Protein AF-A0A5J4J1M9-F1 (afdb_monomer)

Sequence (124 aa):
MRHYDAIGLLKPAEISPSGYWQYSDENLETLQQILFFKELGFPLQKIKEIIDSPSFNRLEALQLQRNMLIEKRNRLNKMINLIEKKSNRRKGKSKCPMKKNLKGSVLKEIRMSRKHVKSGEIRR

Mean predicted aligned error: 15.61 Å

pLDDT: mean 70.69, std 18.45, range [38.34, 97.38]

Structure (mmCIF, N/CA/C/O backbone):
data_AF-A0A5J4J1M9-F1
#
_entry.id   AF-A0A5J4J1M9-F1
#
loop_
_atom_site.group_PDB
_atom_site.id
_atom_site.type_symbol
_atom_site.label_atom_id
_atom_site.label_alt_id
_atom_site.label_comp_id
_atom_site.label_asym_id
_atom_site.label_entity_id
_atom_site.label_seq_id
_atom_site.pdbx_PDB_ins_code
_atom_site.Cartn_x
_atom_site.Cartn_y
_atom_site.Cartn_z
_atom_site.occupancy
_atom_site.B_iso_or_equiv
_atom_site.auth_seq_id
_atom_site.auth_comp_id
_atom_site.auth_asym_id
_atom_site.auth_atom_id
_atom_site.pdbx_PDB_model_num
ATOM 1 N N . MET A 1 1 ? 12.412 -14.144 -0.214 1.00 51.25 1 MET A N 1
ATOM 2 C CA . MET A 1 1 ? 12.522 -13.404 -1.491 1.00 51.25 1 MET A CA 1
ATOM 3 C C . MET A 1 1 ? 12.019 -14.179 -2.709 1.00 51.25 1 MET A C 1
ATOM 5 O O . MET A 1 1 ? 11.316 -13.572 -3.495 1.00 51.25 1 MET A O 1
ATOM 9 N N . ARG A 1 2 ? 12.239 -15.504 -2.839 1.00 54.72 2 ARG A N 1
ATOM 10 C CA . ARG A 1 2 ? 11.776 -16.310 -4.002 1.00 54.72 2 ARG A CA 1
ATOM 11 C C . ARG A 1 2 ? 10.284 -16.197 -4.372 1.00 54.72 2 ARG A C 1
ATOM 13 O O . ARG A 1 2 ? 9.920 -16.475 -5.505 1.00 54.72 2 ARG A O 1
ATOM 20 N N . HIS A 1 3 ? 9.421 -15.808 -3.434 1.00 55.88 3 HIS A N 1
ATOM 21 C CA . HIS A 1 3 ? 7.980 -15.695 -3.669 1.00 55.88 3 HIS A CA 1
ATOM 22 C C . HIS A 1 3 ? 7.590 -14.524 -4.592 1.00 55.88 3 HIS A C 1
ATOM 24 O O . HIS A 1 3 ? 6.597 -14.650 -5.296 1.00 55.88 3 HIS A O 1
ATOM 30 N N . TYR A 1 4 ? 8.353 -13.419 -4.621 1.00 61.69 4 TYR A N 1
ATOM 31 C CA . TYR A 1 4 ? 8.060 -12.257 -5.483 1.00 61.69 4 TYR A CA 1
ATOM 32 C C . TYR A 1 4 ? 8.606 -12.430 -6.907 1.00 61.69 4 TYR A C 1
ATOM 34 O O . TYR A 1 4 ? 7.943 -12.043 -7.871 1.00 61.69 4 TYR A O 1
ATOM 42 N N . ASP A 1 5 ? 9.748 -13.105 -7.038 1.00 58.53 5 ASP A N 1
ATOM 43 C CA . ASP A 1 5 ? 10.311 -13.520 -8.324 1.00 58.53 5 ASP A CA 1
ATOM 44 C C . ASP A 1 5 ? 9.426 -14.580 -9.002 1.00 58.53 5 ASP A C 1
ATOM 46 O O . ASP A 1 5 ? 9.164 -14.492 -10.199 1.00 58.53 5 ASP A O 1
ATOM 50 N N . ALA A 1 6 ? 8.871 -15.531 -8.237 1.00 54.31 6 ALA A N 1
ATOM 51 C CA . ALA A 1 6 ? 7.995 -16.588 -8.763 1.00 54.31 6 ALA A CA 1
ATOM 52 C C . ALA A 1 6 ? 6.683 -16.065 -9.379 1.00 54.31 6 ALA A C 1
ATOM 54 O O . ALA A 1 6 ? 6.107 -16.712 -10.248 1.00 54.31 6 ALA A O 1
ATOM 55 N N . ILE A 1 7 ? 6.215 -14.892 -8.947 1.00 59.31 7 ILE A N 1
ATOM 56 C CA . ILE A 1 7 ? 5.041 -14.208 -9.516 1.00 59.31 7 ILE A CA 1
ATOM 57 C C . ILE A 1 7 ? 5.430 -13.097 -10.514 1.00 59.31 7 ILE A C 1
ATOM 59 O O . ILE A 1 7 ? 4.565 -12.399 -11.054 1.00 59.31 7 ILE A O 1
ATOM 63 N N . GLY A 1 8 ? 6.732 -12.931 -10.777 1.00 61.97 8 GLY A N 1
ATOM 64 C CA . GLY A 1 8 ? 7.282 -11.930 -11.689 1.00 61.97 8 GLY A CA 1
ATOM 65 C C . GLY A 1 8 ? 6.964 -10.492 -11.284 1.00 61.97 8 GLY A C 1
ATOM 66 O O . GLY A 1 8 ? 6.764 -9.667 -12.169 1.00 61.97 8 GLY A O 1
ATOM 67 N N . LEU A 1 9 ? 6.830 -10.227 -9.980 1.00 64.81 9 LEU A N 1
ATOM 68 C CA . LEU A 1 9 ? 6.486 -8.909 -9.429 1.00 64.81 9 LEU A CA 1
ATOM 69 C C . LEU A 1 9 ? 7.732 -8.070 -9.115 1.00 64.81 9 LEU A C 1
ATOM 71 O O . LEU A 1 9 ? 7.661 -6.850 -9.055 1.00 64.81 9 LEU A O 1
ATOM 75 N N . LEU A 1 10 ? 8.875 -8.724 -8.923 1.00 65.12 10 LEU A N 1
ATOM 76 C CA . LEU A 1 10 ? 10.173 -8.083 -8.788 1.00 65.12 10 LEU A CA 1
ATOM 77 C C . LEU A 1 10 ? 11.146 -8.863 -9.671 1.00 65.12 10 LEU A C 1
ATOM 79 O O . LEU A 1 10 ? 11.278 -10.074 -9.501 1.00 65.12 10 LEU A O 1
ATOM 83 N N . LYS A 1 11 ? 11.779 -8.201 -10.640 1.00 64.12 11 LYS A N 1
ATOM 84 C CA . LYS A 1 11 ? 12.838 -8.812 -11.447 1.00 64.12 11 LYS A CA 1
ATOM 85 C C . LYS A 1 11 ? 14.179 -8.241 -10.989 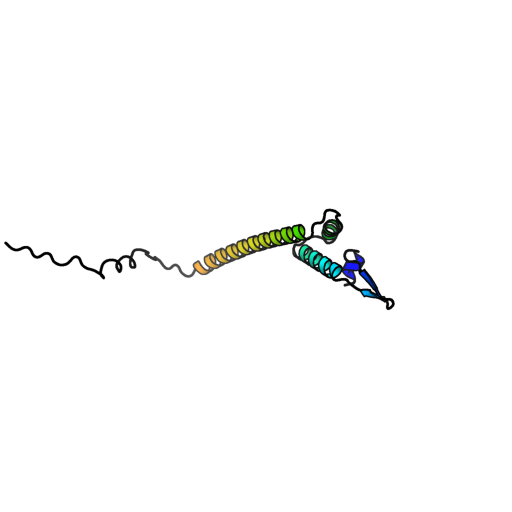1.00 64.12 11 LYS A C 1
ATOM 87 O O . LYS A 1 11 ? 14.272 -7.025 -10.828 1.00 64.12 11 LYS A O 1
ATOM 92 N N . PRO A 1 12 ? 15.198 -9.075 -10.737 1.00 64.56 12 PRO A N 1
ATOM 93 C CA . PRO A 1 12 ? 16.533 -8.565 -10.456 1.00 64.56 12 PRO A CA 1
ATOM 94 C C . PRO A 1 12 ? 17.049 -7.772 -11.663 1.00 64.56 12 PRO A C 1
ATOM 96 O O . PRO A 1 12 ? 16.714 -8.092 -12.804 1.00 64.56 12 PRO A O 1
ATOM 99 N N . ALA A 1 13 ? 17.839 -6.729 -11.401 1.00 62.38 13 ALA A N 1
ATOM 100 C CA . ALA A 1 13 ? 18.411 -5.886 -12.450 1.00 62.38 13 ALA A CA 1
ATOM 101 C C . ALA A 1 13 ? 19.510 -6.645 -13.198 1.00 62.38 13 ALA A C 1
ATOM 103 O O . ALA A 1 13 ? 19.636 -6.530 -14.412 1.00 62.38 13 ALA A O 1
ATOM 104 N N . GLU A 1 14 ? 20.259 -7.474 -12.469 1.00 65.94 14 GLU A N 1
ATOM 105 C CA . GLU A 1 14 ? 21.317 -8.301 -13.024 1.00 65.94 14 GLU A CA 1
ATOM 106 C C . GLU A 1 14 ? 21.412 -9.625 -12.258 1.00 65.94 14 GLU A C 1
ATOM 108 O O . GLU A 1 14 ? 21.111 -9.717 -11.061 1.00 65.94 14 GLU A O 1
ATOM 113 N N . ILE A 1 15 ? 21.818 -10.679 -12.961 1.00 69.81 15 ILE A N 1
ATOM 114 C CA . ILE A 1 15 ? 22.205 -11.945 -12.346 1.00 69.81 15 ILE A CA 1
ATOM 115 C C . ILE A 1 15 ? 23.727 -11.970 -12.387 1.00 69.81 15 ILE A C 1
ATOM 117 O O . ILE A 1 15 ? 24.317 -12.008 -13.463 1.00 69.81 15 ILE A O 1
ATOM 121 N N . SER A 1 16 ? 24.358 -11.931 -11.214 1.00 70.81 16 SER A N 1
ATOM 122 C CA . SER A 1 16 ? 25.812 -12.016 -11.098 1.00 70.81 16 SER A CA 1
ATOM 123 C C . SER A 1 16 ? 26.323 -13.293 -11.784 1.00 70.81 16 SER A C 1
ATOM 125 O O . SER A 1 16 ? 25.636 -14.317 -11.722 1.00 70.81 16 SER A O 1
ATOM 127 N N . PRO A 1 17 ? 27.554 -13.308 -12.333 1.00 68.69 17 PRO A N 1
ATOM 128 C CA . PRO A 1 17 ? 28.166 -14.514 -12.905 1.00 68.69 17 PRO A CA 1
ATOM 129 C C . PRO A 1 17 ? 28.196 -15.720 -11.949 1.00 68.69 17 PRO A C 1
ATOM 131 O O . PRO A 1 17 ? 28.292 -16.864 -12.379 1.00 68.69 17 PRO A O 1
ATOM 134 N N . SER A 1 18 ? 28.096 -15.463 -10.642 1.00 73.19 18 SER A N 1
ATOM 135 C CA . SER A 1 18 ? 28.038 -16.460 -9.567 1.00 73.19 18 SER A CA 1
ATOM 136 C C . SER A 1 18 ? 26.617 -16.958 -9.236 1.00 73.19 18 SER A C 1
ATOM 138 O O . SER A 1 18 ? 26.444 -17.756 -8.319 1.00 73.19 18 SER A O 1
ATOM 140 N N . GLY A 1 19 ? 25.592 -16.507 -9.967 1.00 67.62 19 GLY A N 1
ATOM 141 C CA . GLY A 1 19 ? 24.195 -16.921 -9.796 1.00 67.62 19 GLY A CA 1
ATOM 142 C C . GLY A 1 19 ? 23.415 -16.153 -8.722 1.00 67.62 19 GLY A C 1
ATOM 143 O O . GLY A 1 19 ? 22.277 -16.516 -8.423 1.00 67.62 19 GLY A O 1
ATOM 144 N N . TYR A 1 20 ? 23.992 -15.094 -8.142 1.00 64.31 20 TYR A N 1
ATOM 145 C CA . TYR A 1 20 ? 23.308 -14.240 -7.166 1.00 64.31 20 TYR A CA 1
ATOM 146 C C . TYR A 1 20 ? 22.533 -13.106 -7.841 1.00 64.31 20 TYR A C 1
ATOM 148 O O . TYR A 1 20 ? 23.030 -12.453 -8.758 1.00 64.31 20 TYR A O 1
ATOM 156 N N . TRP A 1 21 ? 21.322 -12.845 -7.352 1.00 72.88 21 TRP A N 1
ATOM 157 C CA . TRP A 1 21 ? 20.496 -11.727 -7.800 1.00 72.88 21 TRP A CA 1
ATOM 158 C C . TRP A 1 21 ? 21.031 -10.401 -7.277 1.00 72.88 21 TRP A C 1
ATOM 160 O O . TRP A 1 21 ? 21.201 -10.228 -6.069 1.00 72.88 21 TRP A O 1
ATOM 170 N N . GLN A 1 22 ? 21.255 -9.464 -8.192 1.00 73.38 22 GLN A N 1
ATOM 171 C CA . GLN A 1 22 ? 21.594 -8.089 -7.867 1.00 73.38 22 GLN A CA 1
ATOM 172 C C . GLN A 1 22 ? 20.365 -7.211 -8.086 1.00 73.38 22 GLN A C 1
ATOM 174 O O . GLN A 1 22 ? 19.784 -7.143 -9.175 1.00 73.38 22 GLN A O 1
ATOM 179 N N . TYR A 1 23 ? 19.939 -6.562 -7.007 1.00 73.81 23 TYR A N 1
ATOM 180 C CA . TYR A 1 23 ? 18.856 -5.592 -7.033 1.00 73.81 23 TYR A CA 1
ATOM 181 C C . TYR A 1 23 ? 19.458 -4.188 -7.054 1.00 73.81 23 TYR A C 1
ATOM 183 O O . TYR A 1 23 ? 20.296 -3.873 -6.213 1.00 73.81 23 TYR A O 1
ATOM 191 N N . SER A 1 24 ? 19.034 -3.370 -8.015 1.00 79.44 24 SER A N 1
ATOM 192 C CA . SER A 1 24 ? 19.336 -1.940 -8.045 1.00 79.44 24 SER A CA 1
ATOM 193 C C . SER A 1 24 ? 18.526 -1.188 -6.986 1.00 79.44 24 SER A C 1
ATOM 195 O O . SER A 1 24 ? 17.553 -1.717 -6.434 1.00 79.44 24 SER A O 1
ATOM 197 N N . ASP A 1 25 ? 18.877 0.075 -6.748 1.00 78.19 25 ASP A N 1
ATOM 198 C CA . ASP A 1 25 ? 18.082 0.959 -5.893 1.00 78.19 25 ASP A CA 1
ATOM 199 C C . ASP A 1 25 ? 16.638 1.083 -6.400 1.00 78.19 25 ASP A C 1
ATOM 201 O O . ASP A 1 25 ? 15.708 0.987 -5.605 1.00 78.19 25 ASP A O 1
ATOM 205 N N . GLU A 1 26 ? 16.426 1.147 -7.720 1.00 79.12 26 GLU A N 1
ATOM 206 C CA . GLU A 1 26 ? 15.093 1.151 -8.346 1.00 79.12 26 GLU A CA 1
ATOM 207 C C . GLU A 1 26 ? 14.272 -0.110 -8.024 1.00 79.12 26 GLU A C 1
ATOM 209 O O . GLU A 1 26 ? 13.056 -0.044 -7.800 1.00 79.12 26 GLU 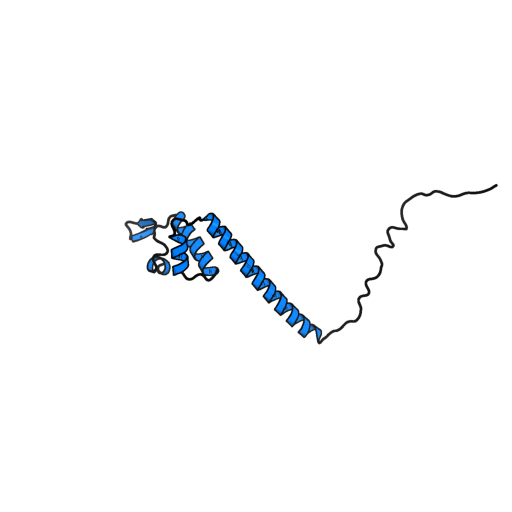A O 1
ATOM 214 N N . ASN A 1 27 ? 14.929 -1.270 -7.935 1.00 79.62 27 ASN A N 1
ATOM 215 C CA . ASN A 1 27 ? 14.269 -2.510 -7.538 1.00 79.62 27 ASN A CA 1
ATOM 216 C C . ASN A 1 27 ? 13.851 -2.471 -6.065 1.00 79.62 27 ASN A C 1
ATOM 218 O O . ASN A 1 27 ? 12.738 -2.880 -5.729 1.00 79.62 27 ASN A O 1
ATOM 222 N N . LEU A 1 28 ? 14.708 -1.962 -5.176 1.00 81.75 28 LEU A N 1
ATOM 223 C CA . LEU A 1 28 ? 14.367 -1.791 -3.758 1.00 81.75 28 LEU A CA 1
ATOM 224 C C . LEU A 1 28 ? 13.211 -0.805 -3.582 1.00 81.75 28 LEU A C 1
ATOM 226 O O . LEU A 1 28 ? 12.269 -1.040 -2.824 1.00 81.75 28 LEU A O 1
ATOM 230 N N . GLU A 1 29 ? 13.250 0.268 -4.353 1.00 80.19 29 GLU A N 1
ATOM 231 C CA . GLU A 1 29 ? 12.218 1.278 -4.435 1.00 80.19 29 GLU A CA 1
ATOM 232 C C . GLU A 1 29 ? 10.869 0.695 -4.891 1.00 80.19 29 GLU A C 1
ATOM 234 O O . GLU A 1 29 ? 9.813 1.021 -4.334 1.00 80.19 29 GLU A O 1
ATOM 239 N N . THR A 1 30 ? 10.869 -0.178 -5.893 1.00 81.62 30 THR A N 1
ATOM 240 C CA . THR A 1 30 ? 9.671 -0.883 -6.375 1.00 81.62 30 THR A CA 1
ATOM 241 C C . THR A 1 30 ? 9.143 -1.860 -5.329 1.00 81.62 30 THR A C 1
ATOM 243 O O . THR A 1 30 ? 7.945 -1.874 -5.031 1.00 81.62 30 THR A O 1
ATOM 246 N N . LEU A 1 31 ? 10.038 -2.608 -4.679 1.00 83.44 31 LEU A N 1
ATOM 247 C CA . LEU A 1 3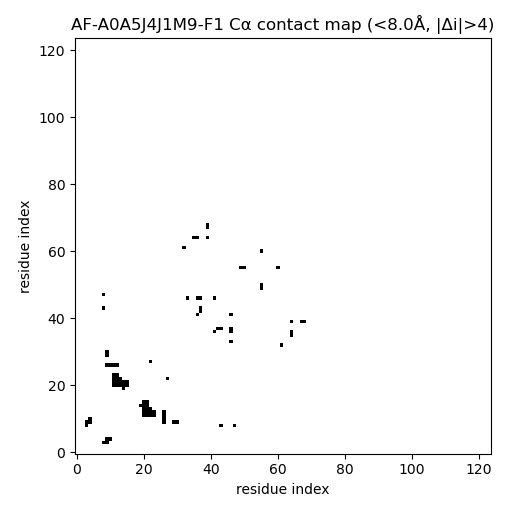1 ? 9.684 -3.505 -3.583 1.00 83.44 31 LEU A CA 1
ATOM 248 C C . LEU A 1 31 ? 8.989 -2.759 -2.438 1.00 83.44 31 LEU A C 1
ATOM 250 O O . LEU A 1 31 ? 7.976 -3.233 -1.920 1.00 83.44 31 LEU A O 1
ATOM 254 N N . GLN A 1 32 ? 9.489 -1.582 -2.061 1.00 82.81 32 GLN A N 1
ATOM 255 C CA . GLN A 1 32 ? 8.877 -0.774 -1.011 1.00 82.81 32 GLN A CA 1
ATOM 256 C C . GLN A 1 32 ? 7.426 -0.398 -1.358 1.00 82.81 32 GLN A C 1
ATOM 258 O O . GLN A 1 32 ? 6.539 -0.524 -0.511 1.00 82.81 32 GLN A O 1
ATOM 263 N N . GLN A 1 33 ? 7.147 -0.011 -2.607 1.00 82.19 33 GLN A N 1
ATOM 264 C CA . GLN A 1 33 ? 5.781 0.287 -3.053 1.00 82.19 33 GLN A CA 1
ATOM 265 C C . GLN A 1 33 ? 4.863 -0.936 -3.021 1.00 82.19 33 GLN A C 1
ATOM 267 O O . GLN A 1 33 ? 3.721 -0.832 -2.565 1.00 82.19 33 GLN A O 1
ATOM 272 N N . ILE A 1 34 ? 5.362 -2.094 -3.458 1.00 83.81 34 ILE A N 1
ATOM 273 C CA . ILE A 1 34 ? 4.625 -3.362 -3.407 1.00 83.81 34 ILE A CA 1
ATOM 274 C C . ILE A 1 34 ? 4.207 -3.679 -1.969 1.00 83.81 34 ILE A C 1
ATOM 276 O O . ILE A 1 34 ? 3.050 -4.025 -1.715 1.00 83.81 34 ILE A O 1
ATOM 280 N N . LEU A 1 35 ? 5.135 -3.545 -1.018 1.00 83.12 35 LEU A N 1
ATOM 281 C CA . LEU A 1 35 ? 4.871 -3.821 0.393 1.00 83.12 35 LEU A CA 1
ATOM 282 C C . LEU A 1 35 ? 3.803 -2.882 0.968 1.00 83.12 35 LEU A C 1
ATOM 284 O O . LEU A 1 35 ? 2.933 -3.343 1.708 1.00 83.12 35 LEU A O 1
ATOM 288 N N . PHE A 1 36 ? 3.799 -1.604 0.579 1.00 83.19 36 PHE A N 1
ATOM 289 C CA . PHE A 1 36 ? 2.758 -0.667 1.004 1.00 83.19 36 PHE A CA 1
ATOM 290 C C . PHE A 1 36 ? 1.374 -1.037 0.475 1.00 83.19 36 PHE A C 1
ATOM 292 O O . PHE A 1 36 ? 0.414 -1.078 1.247 1.00 83.19 36 PHE A O 1
ATOM 299 N N . PHE A 1 37 ? 1.246 -1.351 -0.816 1.00 82.62 37 PHE A N 1
ATOM 300 C CA . PHE A 1 37 ? -0.045 -1.775 -1.361 1.00 82.62 37 PHE A CA 1
ATOM 301 C C . PHE A 1 37 ? -0.535 -3.085 -0.733 1.00 82.62 37 PHE A C 1
ATOM 303 O O . PHE A 1 37 ? -1.730 -3.232 -0.460 1.00 82.62 37 PHE A O 1
ATOM 310 N N . LYS A 1 38 ? 0.380 -4.010 -0.430 1.00 84.31 38 LYS A N 1
ATOM 311 C CA . LYS A 1 38 ? 0.056 -5.252 0.279 1.00 84.31 38 LYS A CA 1
ATOM 312 C C . LYS A 1 38 ? -0.497 -4.980 1.683 1.00 84.31 38 LYS A C 1
ATOM 314 O O . LYS A 1 38 ? -1.513 -5.561 2.052 1.00 84.31 38 LYS A O 1
ATOM 319 N N . GLU A 1 39 ? 0.108 -4.062 2.436 1.00 82.62 39 GLU A N 1
ATOM 320 C CA . GLU A 1 39 ? -0.355 -3.660 3.778 1.00 82.62 39 GLU A CA 1
ATOM 321 C C . GLU A 1 39 ? -1.721 -2.937 3.752 1.00 82.62 39 GLU A C 1
ATOM 323 O O . GLU A 1 39 ? -2.518 -2.977 4.701 1.00 82.62 39 GLU A O 1
ATOM 328 N N . LEU A 1 40 ? -2.028 -2.288 2.628 1.00 81.94 40 LEU A N 1
ATOM 329 C CA . LEU A 1 40 ? -3.341 -1.707 2.345 1.00 81.94 40 LEU A CA 1
ATOM 330 C C . LEU A 1 40 ? -4.385 -2.751 1.909 1.00 81.94 40 LEU A C 1
ATOM 332 O O . LEU A 1 40 ? -5.566 -2.419 1.829 1.00 81.94 40 LEU A O 1
ATOM 336 N N . GLY A 1 41 ? -3.982 -4.009 1.703 1.00 82.94 41 GLY A N 1
ATOM 33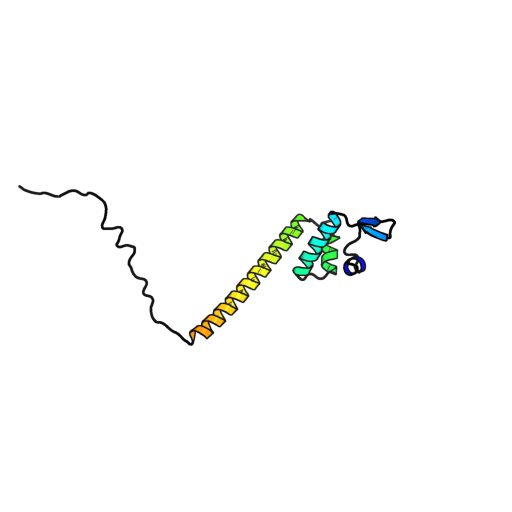7 C CA . GLY A 1 41 ? -4.869 -5.129 1.389 1.00 82.94 41 GLY A CA 1
ATOM 338 C C . GLY A 1 41 ? -5.097 -5.364 -0.104 1.00 82.94 41 GLY A C 1
ATOM 339 O O . GLY A 1 41 ? -6.050 -6.053 -0.467 1.00 82.94 41 GLY A O 1
ATOM 340 N N . PHE A 1 42 ? -4.259 -4.805 -0.980 1.00 82.25 42 PHE A N 1
ATOM 341 C CA . PHE A 1 42 ? -4.372 -5.047 -2.417 1.00 82.25 42 PHE A CA 1
ATOM 342 C C . PHE A 1 42 ? -3.851 -6.446 -2.783 1.00 82.25 42 PHE A C 1
ATOM 344 O O . PHE A 1 42 ? -2.804 -6.867 -2.278 1.00 82.25 42 PHE A O 1
ATOM 351 N N . PRO A 1 43 ? -4.537 -7.174 -3.683 1.00 85.38 43 PRO A N 1
ATOM 352 C CA . PRO A 1 43 ? -4.041 -8.448 -4.184 1.00 85.38 43 PRO A CA 1
ATOM 353 C C . PRO A 1 43 ? -2.815 -8.228 -5.077 1.00 85.38 43 PRO A C 1
ATOM 355 O O . PRO A 1 43 ? -2.761 -7.269 -5.846 1.00 85.38 43 PRO A O 1
ATOM 358 N N . LEU A 1 44 ? -1.848 -9.149 -5.017 1.00 81.50 44 LEU A N 1
ATOM 359 C CA . LEU A 1 44 ? -0.558 -9.029 -5.717 1.00 81.50 44 LEU A CA 1
ATOM 360 C C . LEU A 1 44 ? -0.702 -8.832 -7.236 1.00 81.50 44 LEU A C 1
ATOM 362 O O . LEU A 1 44 ? 0.072 -8.084 -7.821 1.00 81.50 44 LEU A O 1
ATOM 366 N N . GLN A 1 45 ? -1.713 -9.443 -7.861 1.00 81.25 45 GLN A N 1
ATOM 367 C CA . GLN A 1 45 ? -2.006 -9.261 -9.290 1.00 81.25 45 GLN A CA 1
ATOM 368 C C . GLN A 1 45 ? -2.343 -7.803 -9.628 1.00 81.25 45 GLN A C 1
ATOM 370 O O . GLN A 1 45 ? -1.784 -7.241 -10.560 1.00 81.25 45 GLN A O 1
ATOM 375 N N . LYS A 1 46 ? -3.174 -7.154 -8.808 1.00 81.44 46 LYS A N 1
ATOM 376 C CA . LYS A 1 46 ? -3.560 -5.754 -9.014 1.00 81.44 46 LYS A CA 1
ATOM 377 C C . LYS A 1 46 ? -2.408 -4.791 -8.744 1.00 81.44 46 LYS A C 1
ATOM 379 O O . LYS A 1 46 ? -2.295 -3.763 -9.396 1.00 81.44 46 LYS A O 1
ATOM 384 N N . ILE A 1 47 ? -1.539 -5.130 -7.790 1.00 84.56 47 ILE A N 1
ATOM 385 C CA . ILE A 1 47 ? -0.308 -4.369 -7.534 1.00 84.56 47 ILE A CA 1
ATOM 386 C C . ILE A 1 47 ? 0.596 -4.411 -8.768 1.00 84.56 47 ILE A C 1
ATOM 388 O O . ILE A 1 47 ? 1.119 -3.374 -9.164 1.00 84.56 47 ILE A O 1
ATOM 392 N N . LYS A 1 48 ? 0.727 -5.586 -9.397 1.00 82.62 48 LYS A N 1
ATOM 393 C CA . LYS A 1 48 ? 1.484 -5.753 -10.639 1.00 82.62 48 LYS A CA 1
ATOM 394 C C . LYS A 1 48 ? 0.938 -4.878 -11.763 1.00 82.62 48 LYS A C 1
ATOM 396 O O . LYS A 1 48 ? 1.695 -4.126 -12.351 1.00 82.62 48 LYS A O 1
ATOM 401 N N . GLU A 1 49 ? -0.372 -4.924 -12.003 1.00 83.81 49 GLU A N 1
ATOM 402 C CA . GLU A 1 49 ? -1.034 -4.108 -13.034 1.00 83.81 49 GLU A CA 1
ATOM 403 C C . GLU A 1 49 ? -0.805 -2.604 -12.839 1.00 83.81 49 GLU A C 1
ATOM 405 O O . GLU A 1 49 ? -0.613 -1.876 -13.807 1.00 83.81 49 GLU A O 1
ATOM 410 N N . ILE A 1 50 ? -0.818 -2.136 -11.587 1.00 83.06 50 ILE A N 1
ATOM 411 C CA . ILE A 1 50 ? -0.583 -0.726 -11.264 1.00 83.06 50 ILE A CA 1
ATOM 412 C C . ILE A 1 50 ? 0.864 -0.333 -11.576 1.00 83.06 50 ILE A C 1
ATOM 414 O O . ILE A 1 50 ? 1.076 0.715 -12.175 1.00 83.06 50 ILE A O 1
ATOM 418 N N . ILE A 1 51 ? 1.836 -1.154 -11.169 1.00 81.81 51 ILE A N 1
ATOM 419 C CA . ILE A 1 51 ? 3.269 -0.858 -11.316 1.00 81.81 51 ILE A CA 1
ATOM 420 C C . ILE A 1 51 ? 3.734 -1.013 -12.769 1.00 81.81 51 ILE A C 1
ATOM 422 O O . ILE A 1 51 ? 4.505 -0.186 -13.243 1.00 81.81 51 ILE A O 1
ATOM 426 N N . ASP A 1 52 ? 3.244 -2.029 -13.482 1.00 83.50 52 ASP A N 1
ATOM 427 C CA . ASP A 1 52 ? 3.599 -2.295 -14.884 1.00 83.50 52 ASP A CA 1
ATOM 428 C C . ASP A 1 52 ? 2.891 -1.330 -15.862 1.00 83.50 52 ASP A C 1
ATOM 430 O O . ASP A 1 52 ? 3.153 -1.358 -17.067 1.00 83.50 52 ASP A O 1
ATOM 434 N N . SER A 1 53 ? 1.979 -0.475 -15.378 1.00 84.12 53 SER A N 1
ATOM 435 C CA . SER A 1 53 ? 1.266 0.480 -16.226 1.00 84.12 53 SER A CA 1
ATOM 436 C C . SER A 1 53 ? 2.213 1.565 -16.763 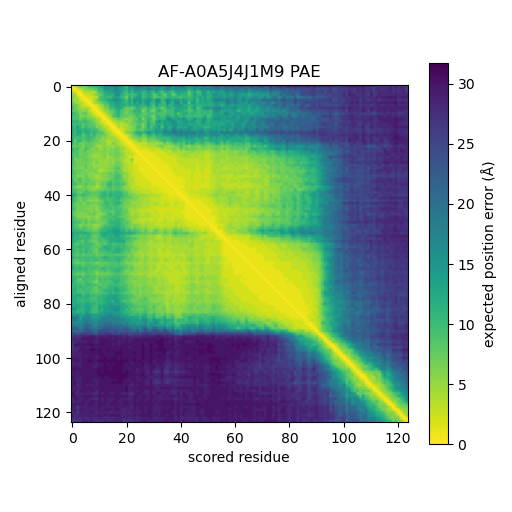1.00 84.12 53 SER A C 1
ATOM 438 O O . SER A 1 53 ? 2.881 2.236 -15.977 1.00 84.12 53 SER A O 1
ATOM 440 N N . PRO A 1 54 ? 2.216 1.857 -18.076 1.00 81.69 54 PRO A N 1
ATOM 441 C CA . PRO A 1 54 ? 3.052 2.917 -18.649 1.00 81.69 54 PRO A CA 1
ATOM 442 C C . PRO A 1 54 ? 2.654 4.326 -18.180 1.00 81.69 54 PRO A C 1
ATOM 444 O O . PRO A 1 54 ? 3.440 5.261 -18.286 1.00 81.69 54 PRO A O 1
ATOM 447 N N . SER A 1 55 ? 1.437 4.491 -17.655 1.00 83.88 55 SER A N 1
ATOM 448 C CA . SER A 1 55 ? 0.961 5.735 -17.038 1.00 83.88 55 SER A CA 1
ATOM 449 C C . SER A 1 55 ? 1.249 5.817 -15.536 1.00 83.88 55 SER A C 1
ATOM 451 O O . SER A 1 55 ? 0.782 6.744 -14.874 1.00 83.88 55 SER A O 1
ATOM 453 N N . PHE A 1 56 ? 1.968 4.845 -14.969 1.00 82.12 56 PHE A N 1
ATOM 454 C CA . PHE A 1 56 ? 2.230 4.796 -13.539 1.00 82.12 56 PHE A CA 1
ATOM 455 C C . PHE A 1 56 ? 3.111 5.966 -13.095 1.00 82.12 56 PHE A C 1
ATOM 457 O O . PHE A 1 56 ? 4.303 6.033 -13.393 1.00 82.12 56 PHE A O 1
ATOM 464 N N . ASN A 1 57 ? 2.523 6.880 -12.323 1.00 83.69 57 ASN A N 1
AT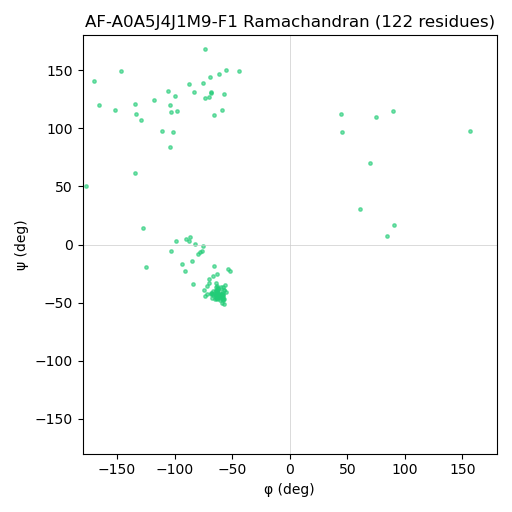OM 465 C CA . ASN A 1 57 ? 3.254 7.954 -11.672 1.00 83.69 57 ASN A CA 1
ATOM 466 C C . ASN A 1 57 ? 3.551 7.590 -10.212 1.00 83.69 57 ASN A C 1
ATOM 468 O O . ASN A 1 57 ? 2.665 7.489 -9.359 1.00 83.69 57 ASN A O 1
ATOM 472 N N . ARG A 1 58 ? 4.844 7.448 -9.919 1.00 79.88 58 ARG A N 1
ATOM 473 C CA . ARG A 1 58 ? 5.394 7.086 -8.608 1.00 79.88 58 ARG A CA 1
ATOM 474 C C . ARG A 1 58 ? 4.937 8.031 -7.487 1.00 79.88 58 ARG A C 1
ATOM 476 O O . ARG A 1 58 ? 4.613 7.570 -6.392 1.00 79.88 58 ARG A O 1
ATOM 483 N N . LEU A 1 59 ? 4.892 9.340 -7.751 1.00 84.12 59 LEU A N 1
ATOM 484 C CA . LEU A 1 59 ? 4.486 10.350 -6.768 1.00 84.12 59 LEU A CA 1
ATOM 485 C C . LEU A 1 59 ? 2.984 10.289 -6.490 1.00 84.12 59 LEU A C 1
ATOM 487 O O . LEU A 1 59 ? 2.572 10.337 -5.330 1.00 84.12 59 LEU A O 1
ATOM 491 N N . GLU A 1 60 ? 2.167 10.133 -7.530 1.00 84.94 60 GLU A N 1
ATOM 492 C CA . GLU A 1 60 ? 0.715 9.985 -7.381 1.00 84.94 60 GLU A CA 1
ATOM 493 C C . GLU A 1 60 ? 0.363 8.707 -6.615 1.00 84.94 60 GLU A C 1
ATOM 495 O O . GLU A 1 60 ? -0.496 8.727 -5.731 1.00 84.94 60 GLU A O 1
ATOM 500 N N . ALA A 1 61 ? 1.086 7.612 -6.868 1.00 82.75 61 ALA A N 1
ATOM 501 C CA . ALA A 1 61 ? 0.930 6.367 -6.127 1.00 82.75 61 ALA A CA 1
ATOM 502 C C . ALA A 1 61 ? 1.208 6.550 -4.625 1.00 82.75 61 ALA A C 1
ATOM 504 O O . ALA A 1 61 ? 0.426 6.086 -3.794 1.00 82.75 61 ALA A O 1
ATOM 505 N N . LEU A 1 62 ? 2.269 7.278 -4.259 1.00 82.25 62 LEU A N 1
ATOM 506 C CA . LEU A 1 62 ? 2.577 7.598 -2.860 1.00 82.25 62 LEU A CA 1
ATOM 507 C C . LEU A 1 62 ? 1.494 8.476 -2.215 1.00 82.25 62 LEU A C 1
ATOM 509 O O . LEU A 1 62 ? 1.112 8.250 -1.063 1.00 82.25 62 LEU A O 1
ATOM 513 N N . GLN A 1 63 ? 0.961 9.459 -2.945 1.00 87.31 63 GLN A N 1
ATOM 514 C CA . GLN A 1 63 ? -0.141 10.295 -2.461 1.00 87.31 63 GLN A CA 1
ATOM 515 C C . GLN A 1 63 ? -1.418 9.477 -2.237 1.00 87.31 63 GLN A C 1
ATOM 517 O O . GLN A 1 63 ? -2.070 9.615 -1.198 1.00 87.31 63 GLN A O 1
ATOM 522 N N . LEU A 1 64 ? -1.745 8.581 -3.170 1.00 85.56 64 LEU A N 1
ATOM 523 C CA . LEU A 1 64 ? -2.873 7.666 -3.054 1.00 85.56 64 LEU A CA 1
ATOM 524 C C . LEU A 1 64 ? -2.715 6.746 -1.835 1.00 85.56 64 LEU A C 1
ATOM 526 O O . LEU A 1 64 ? -3.629 6.651 -1.014 1.00 85.56 64 LEU A O 1
ATOM 530 N N . GLN A 1 65 ? -1.537 6.136 -1.664 1.00 83.12 65 GLN A N 1
ATOM 531 C CA . GLN A 1 65 ? -1.213 5.302 -0.503 1.00 83.12 65 GLN A CA 1
ATOM 532 C C . GLN A 1 65 ? -1.366 6.078 0.812 1.00 83.12 65 GLN A C 1
ATOM 534 O O . GLN A 1 65 ? -1.995 5.591 1.756 1.00 83.12 65 GLN A O 1
ATOM 539 N N . ARG A 1 66 ? -0.857 7.316 0.874 1.00 88.31 66 ARG A N 1
ATOM 540 C CA . ARG A 1 66 ? -1.013 8.196 2.041 1.00 88.31 66 ARG A CA 1
ATOM 541 C C . ARG A 1 66 ? -2.485 8.452 2.363 1.00 88.31 66 ARG A C 1
ATOM 543 O O . ARG A 1 66 ? -2.871 8.373 3.531 1.00 88.31 66 ARG A O 1
ATOM 550 N N . ASN A 1 67 ? -3.307 8.741 1.358 1.00 90.44 67 ASN A N 1
ATOM 551 C CA . ASN A 1 67 ? -4.734 9.001 1.554 1.00 90.44 67 ASN A CA 1
ATOM 552 C C . ASN A 1 67 ? -5.465 7.758 2.080 1.00 90.44 67 ASN A C 1
ATOM 554 O O . ASN A 1 67 ? -6.205 7.853 3.060 1.00 90.44 67 ASN A O 1
ATOM 558 N N . MET A 1 68 ? -5.171 6.579 1.528 1.00 88.00 68 MET A N 1
ATOM 559 C CA . MET A 1 68 ? -5.722 5.309 2.014 1.00 88.00 68 MET A CA 1
ATOM 560 C C . MET A 1 68 ? -5.332 5.022 3.473 1.00 88.00 68 MET A C 1
ATOM 562 O O . MET A 1 68 ? -6.166 4.587 4.272 1.00 88.00 68 MET A O 1
ATOM 566 N N . LEU A 1 69 ? -4.086 5.312 3.867 1.00 88.06 69 LEU A N 1
ATOM 567 C CA . LEU A 1 69 ? -3.646 5.186 5.262 1.00 88.06 69 LEU A CA 1
ATOM 568 C C . LEU A 1 69 ? -4.405 6.137 6.194 1.00 88.06 69 LEU A C 1
ATOM 570 O O . LEU A 1 69 ? -4.801 5.740 7.293 1.00 88.06 69 LEU A O 1
ATOM 574 N N . ILE A 1 70 ? -4.644 7.378 5.763 1.00 93.56 70 ILE A N 1
ATOM 575 C CA . ILE A 1 70 ? -5.425 8.357 6.528 1.00 93.56 70 ILE A CA 1
ATOM 576 C C . ILE A 1 70 ? -6.861 7.862 6.730 1.00 93.56 70 ILE A C 1
ATOM 578 O O . ILE A 1 70 ? -7.382 7.940 7.846 1.00 93.56 70 ILE A O 1
ATOM 582 N N . GLU A 1 71 ? -7.494 7.309 5.697 1.00 92.44 71 GLU A N 1
ATOM 583 C CA . GLU A 1 71 ? -8.836 6.734 5.804 1.00 92.44 71 GLU A CA 1
ATOM 584 C C . GLU A 1 71 ? -8.877 5.528 6.746 1.00 92.44 71 GLU A C 1
ATOM 586 O O . GLU A 1 71 ? -9.733 5.470 7.639 1.00 92.44 71 GLU A O 1
ATOM 591 N N . LYS A 1 72 ? -7.912 4.605 6.621 1.00 89.19 72 LYS A N 1
ATOM 592 C CA . LYS A 1 72 ? -7.766 3.443 7.515 1.00 89.19 72 LYS A CA 1
ATOM 593 C C . LYS A 1 72 ? -7.607 3.900 8.966 1.00 89.19 72 LYS A C 1
ATOM 595 O O . LYS A 1 72 ? -8.341 3.432 9.838 1.00 89.19 72 LYS A O 1
ATOM 600 N N . ARG A 1 73 ? -6.739 4.885 9.226 1.00 94.56 73 ARG A N 1
ATOM 601 C CA . ARG A 1 73 ? -6.565 5.509 10.549 1.00 94.56 73 ARG A CA 1
ATOM 602 C C . ARG A 1 73 ? -7.871 6.106 11.065 1.00 94.56 73 ARG A C 1
ATOM 604 O O . ARG A 1 73 ? -8.252 5.858 12.205 1.00 94.56 73 ARG A O 1
ATOM 611 N N . ASN A 1 74 ? -8.584 6.872 10.244 1.00 96.50 74 ASN A N 1
ATOM 612 C CA . ASN A 1 74 ? -9.836 7.508 10.652 1.00 96.50 74 ASN A CA 1
ATOM 613 C C . ASN A 1 74 ? -10.910 6.463 11.003 1.00 96.50 74 ASN A C 1
ATOM 615 O O . ASN A 1 74 ? -11.643 6.634 11.980 1.00 96.50 74 ASN A O 1
ATOM 619 N N . ARG A 1 75 ? -10.986 5.358 10.252 1.00 95.31 75 ARG A N 1
ATOM 620 C CA . ARG A 1 75 ? -11.867 4.222 10.557 1.00 95.31 75 ARG A CA 1
ATOM 621 C C . ARG A 1 75 ? -11.493 3.553 11.881 1.00 95.31 75 ARG A C 1
ATOM 623 O O . ARG A 1 75 ? -12.381 3.305 12.695 1.00 95.31 75 ARG A O 1
ATOM 630 N N . LEU A 1 76 ? -10.205 3.303 12.118 1.00 95.81 76 LEU A N 1
ATOM 631 C CA . LEU A 1 76 ? -9.717 2.736 13.379 1.00 95.81 76 LEU A CA 1
ATOM 632 C C . LEU A 1 76 ? -10.034 3.655 14.565 1.00 95.81 76 LEU A C 1
ATOM 634 O O . LEU A 1 76 ? -10.603 3.190 15.549 1.00 95.81 76 LEU A O 1
ATOM 638 N N . ASN A 1 77 ? -9.796 4.962 14.438 1.00 97.38 77 ASN A N 1
ATOM 639 C CA . ASN A 1 77 ? -10.138 5.950 15.467 1.00 97.38 77 ASN A CA 1
ATOM 640 C C . ASN A 1 77 ? -11.638 5.953 15.789 1.00 97.38 77 ASN A C 1
ATOM 642 O O . ASN A 1 77 ? -12.027 5.985 16.955 1.00 97.38 77 ASN A O 1
ATOM 646 N N . LYS A 1 78 ? -12.507 5.868 14.771 1.00 96.56 78 LYS A N 1
ATOM 647 C CA . LYS A 1 78 ? -13.958 5.726 14.987 1.00 96.56 78 LYS A CA 1
ATOM 648 C C . LYS A 1 78 ? -14.281 4.464 15.790 1.00 96.56 78 LYS A C 1
ATOM 650 O O . LYS A 1 78 ? -15.107 4.520 16.697 1.00 96.56 78 LYS A O 1
ATOM 655 N N . MET A 1 79 ? -13.629 3.345 15.484 1.00 96.44 79 MET A N 1
ATOM 656 C CA . MET A 1 79 ? -13.857 2.072 16.168 1.00 96.44 79 MET A CA 1
ATOM 657 C C . MET A 1 79 ? -13.371 2.099 17.624 1.00 96.44 79 MET A C 1
ATOM 659 O O . MET A 1 79 ? -14.106 1.666 18.511 1.00 96.44 79 MET A O 1
ATOM 663 N N . ILE A 1 80 ? -12.201 2.691 17.881 1.00 96.56 80 ILE A N 1
ATOM 664 C CA . ILE A 1 80 ? -11.679 2.943 19.232 1.00 96.56 80 ILE A CA 1
ATOM 665 C C . ILE A 1 80 ? -12.686 3.779 20.031 1.00 96.56 80 ILE A C 1
ATOM 667 O O . ILE A 1 80 ? -13.142 3.344 21.086 1.00 96.56 80 ILE A O 1
ATOM 671 N N . ASN A 1 81 ? -13.151 4.901 19.472 1.00 95.50 81 ASN A N 1
ATOM 672 C CA . ASN A 1 81 ? -14.136 5.770 20.122 1.00 95.50 81 ASN A CA 1
ATOM 673 C C . ASN A 1 81 ? -15.450 5.040 20.460 1.00 95.50 81 ASN A C 1
ATOM 675 O O . ASN A 1 81 ? -16.075 5.310 21.488 1.00 95.50 81 ASN A O 1
ATOM 679 N N . LEU A 1 82 ? -15.910 4.121 19.603 1.00 95.38 82 LEU A N 1
ATOM 680 C CA . LEU A 1 82 ? -17.103 3.311 19.876 1.00 95.38 82 LEU A CA 1
ATOM 681 C C . LEU A 1 82 ? -16.879 2.349 21.050 1.00 95.38 82 LEU A C 1
ATOM 683 O O . LEU A 1 82 ? -17.752 2.224 21.916 1.00 95.38 82 LEU A O 1
ATOM 687 N N . ILE A 1 83 ? -15.715 1.699 21.102 1.00 95.56 83 ILE A N 1
ATOM 688 C CA . ILE A 1 83 ? -15.329 0.806 22.201 1.00 95.56 83 ILE A CA 1
ATOM 689 C C . ILE A 1 83 ? -15.218 1.595 23.508 1.00 95.56 83 ILE A C 1
ATOM 691 O O . ILE A 1 83 ? -15.782 1.173 24.517 1.00 95.56 83 ILE A O 1
ATOM 695 N N . GLU A 1 84 ? -14.579 2.762 23.494 1.00 92.75 84 GLU A N 1
ATOM 696 C CA . GLU A 1 84 ? -14.452 3.639 24.662 1.00 92.75 84 GLU A CA 1
ATOM 697 C C . GLU A 1 84 ? -15.814 4.105 25.180 1.00 92.75 84 GLU A C 1
ATOM 699 O O . GLU A 1 84 ? -16.100 3.974 26.371 1.00 92.75 84 GLU A O 1
ATOM 704 N N . LYS A 1 85 ? -16.714 4.556 24.293 1.00 90.75 85 LYS A N 1
ATOM 705 C CA . LYS A 1 85 ? -18.095 4.909 24.666 1.00 90.75 85 LYS A CA 1
ATOM 706 C C . LYS A 1 85 ? -18.823 3.728 25.308 1.00 90.75 85 LYS A C 1
ATOM 708 O O . LYS A 1 85 ? -19.516 3.905 26.312 1.00 90.75 85 LYS A O 1
ATOM 713 N N . LYS A 1 86 ? -18.670 2.518 24.760 1.00 89.25 86 LYS A N 1
ATOM 714 C CA . LYS A 1 86 ? -19.281 1.297 25.309 1.00 89.25 86 LYS A CA 1
ATOM 715 C C . LYS A 1 86 ? -18.679 0.918 26.667 1.00 89.25 86 LYS A C 1
ATOM 717 O O . LYS A 1 86 ? -19.427 0.565 27.577 1.00 89.25 86 LYS A O 1
ATOM 722 N N . SER A 1 87 ? -17.361 1.029 26.819 1.00 87.12 87 SER A N 1
ATOM 723 C CA . SER A 1 87 ? -16.637 0.785 28.071 1.00 87.12 87 SER A CA 1
ATOM 724 C C . SER A 1 87 ? -17.066 1.772 29.158 1.00 87.12 87 SER A C 1
ATOM 726 O O . SER A 1 87 ? -17.454 1.354 30.246 1.00 87.12 87 SER A O 1
ATOM 728 N N . ASN A 1 88 ? -17.136 3.067 28.840 1.00 81.06 88 ASN A N 1
ATOM 729 C CA . ASN A 1 88 ? -17.572 4.114 29.765 1.00 81.06 88 ASN A CA 1
ATOM 730 C C . ASN A 1 88 ? -19.038 3.954 30.183 1.00 81.06 88 ASN A C 1
ATOM 732 O O . ASN A 1 88 ? -19.351 4.150 31.352 1.00 81.06 88 ASN A O 1
ATOM 736 N N . ARG A 1 89 ? -19.935 3.519 29.285 1.00 74.56 89 ARG A N 1
ATOM 737 C CA . ARG A 1 89 ? -21.321 3.164 29.657 1.00 74.56 89 ARG A CA 1
ATOM 738 C C . ARG A 1 89 ? -21.384 1.993 30.640 1.00 74.56 89 ARG A C 1
ATOM 740 O O . ARG A 1 89 ? -22.237 1.990 31.521 1.00 74.56 89 ARG A O 1
ATOM 747 N N . ARG A 1 90 ? -20.499 1.000 30.497 1.00 72.44 90 ARG A N 1
ATOM 748 C CA . ARG A 1 90 ? -20.418 -0.152 31.414 1.00 72.44 90 ARG A CA 1
ATOM 749 C C . ARG A 1 90 ? -19.802 0.234 32.760 1.00 72.44 90 ARG A C 1
ATOM 751 O O . ARG A 1 90 ? -20.367 -0.115 33.788 1.00 72.44 90 ARG A O 1
ATOM 758 N N . LYS A 1 91 ? -18.713 1.010 32.759 1.00 69.81 91 LYS A N 1
ATOM 759 C CA . LYS A 1 91 ? -18.096 1.570 33.977 1.00 69.81 91 LYS A CA 1
ATOM 760 C C . LYS A 1 91 ? -19.037 2.554 34.697 1.00 69.81 91 LYS A C 1
ATOM 762 O O . LYS A 1 91 ? -19.067 2.596 35.920 1.00 69.81 91 LYS A O 1
ATOM 767 N N . GLY A 1 92 ? -19.867 3.280 33.946 1.00 54.75 92 GLY A N 1
ATOM 768 C CA . GLY A 1 92 ? -20.857 4.245 34.433 1.00 54.75 92 GLY A CA 1
ATOM 769 C C . GLY A 1 92 ? -22.125 3.653 35.062 1.00 54.75 92 GLY A C 1
ATOM 770 O O . GLY A 1 92 ? -22.950 4.421 35.547 1.00 54.75 92 GLY A O 1
ATOM 771 N N . LYS A 1 93 ? -22.285 2.320 35.121 1.00 50.22 93 LYS A N 1
ATOM 772 C CA . LYS A 1 93 ? -23.277 1.676 36.009 1.00 50.22 93 LYS A CA 1
ATOM 773 C C . LYS A 1 93 ? -22.788 1.503 37.455 1.00 50.22 93 LYS A C 1
ATOM 775 O O . LYS A 1 93 ? -23.566 1.068 38.292 1.00 50.22 93 LYS A O 1
ATOM 780 N N . SER A 1 94 ? -21.566 1.945 37.768 1.00 49.59 94 SER A N 1
ATOM 781 C CA . SER A 1 94 ? -21.066 2.072 39.142 1.00 49.59 94 SER A CA 1
ATOM 782 C C . SER A 1 94 ? -20.358 3.413 39.340 1.00 49.59 94 SER A C 1
ATOM 784 O O . SER A 1 94 ? -19.155 3.455 39.580 1.00 49.59 94 SER A O 1
ATOM 786 N N . LYS A 1 95 ? -21.112 4.507 39.166 1.00 39.41 95 LYS A N 1
ATOM 787 C CA . LYS A 1 95 ? -21.008 5.819 39.842 1.00 39.41 95 LYS A CA 1
ATOM 788 C C . LYS A 1 95 ? -21.653 6.878 38.949 1.00 39.41 95 LYS A C 1
ATOM 790 O O . LYS A 1 95 ? -21.014 7.439 38.063 1.00 39.41 95 LYS A O 1
ATOM 795 N N . CYS A 1 96 ? -22.907 7.205 39.239 1.00 40.16 96 CYS A N 1
ATOM 796 C CA . CYS A 1 96 ? -23.339 8.589 39.100 1.00 40.16 96 CYS A CA 1
ATOM 797 C C . CYS A 1 96 ? -22.625 9.400 40.190 1.00 40.16 96 CYS A C 1
ATOM 799 O O . CYS A 1 96 ? -22.706 9.022 41.359 1.00 40.16 96 CYS A O 1
ATOM 801 N N . PRO A 1 97 ? -22.007 10.540 39.856 1.00 42.78 97 PRO A N 1
ATOM 802 C CA . PRO A 1 97 ? -22.057 11.665 40.764 1.00 42.78 97 PRO A CA 1
ATOM 803 C C . PRO A 1 97 ? -22.772 12.829 40.085 1.0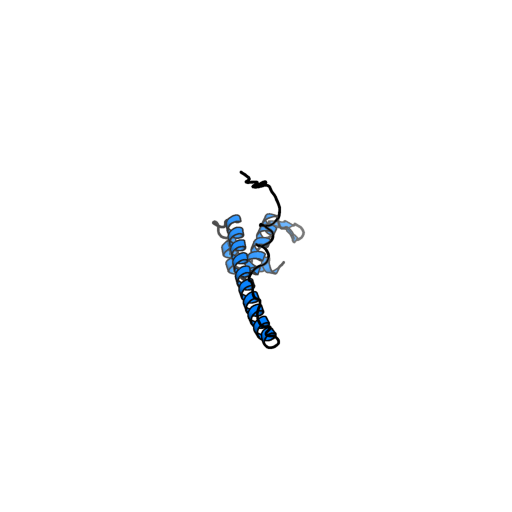0 42.78 97 PRO A C 1
ATOM 805 O O . PRO A 1 97 ? -22.438 13.273 38.986 1.00 42.78 97 PRO A O 1
ATOM 808 N N . MET A 1 98 ? -23.802 13.278 40.790 1.00 38.34 98 MET A N 1
ATOM 809 C CA . MET A 1 98 ? -24.544 14.510 40.586 1.00 38.34 98 MET A CA 1
ATOM 810 C C . MET A 1 98 ? -23.633 15.722 40.323 1.00 38.34 98 MET A C 1
ATOM 812 O O . MET A 1 98 ? -22.548 15.828 40.883 1.00 38.34 98 MET A O 1
ATOM 816 N N . LYS A 1 99 ? -24.174 16.661 39.532 1.00 48.00 99 LYS A N 1
ATOM 817 C CA . LYS A 1 99 ? -23.856 18.099 39.433 1.00 48.00 99 LYS A CA 1
ATOM 818 C C . LYS A 1 99 ? -22.371 18.498 39.399 1.00 48.00 99 LYS A C 1
ATOM 820 O O . LYS A 1 99 ? -21.707 18.589 40.424 1.00 48.00 99 LYS A O 1
ATOM 825 N N . LYS A 1 100 ? -21.930 19.012 38.246 1.00 43.88 100 LYS A N 1
ATOM 826 C CA . LYS A 1 100 ? -20.968 20.125 38.225 1.00 43.88 100 LYS A CA 1
ATOM 827 C C . LYS A 1 100 ? -21.671 21.376 37.715 1.00 43.88 100 LYS A C 1
ATOM 829 O O . LYS A 1 100 ? -21.853 21.564 36.518 1.00 43.88 100 LYS A O 1
ATOM 834 N N . ASN A 1 101 ? -22.091 22.206 38.668 1.00 40.16 101 ASN A N 1
ATOM 835 C CA . ASN A 1 101 ? -22.424 23.602 38.430 1.00 40.16 101 ASN A CA 1
ATOM 836 C C . ASN A 1 101 ? -21.173 24.295 37.867 1.00 40.16 101 ASN A C 1
ATOM 838 O O . ASN A 1 101 ? -20.177 24.418 38.573 1.00 40.16 101 ASN A O 1
ATOM 842 N N . LEU A 1 102 ? -21.223 24.770 36.624 1.00 44.28 102 LEU A N 1
ATOM 843 C CA . LEU A 1 102 ? -20.290 25.776 36.121 1.00 44.28 102 LEU A CA 1
ATOM 844 C C . LEU A 1 102 ? -21.028 27.110 36.066 1.00 44.28 102 LEU A C 1
ATOM 846 O O . LEU A 1 102 ? -21.557 27.512 35.034 1.00 44.28 102 LEU A O 1
ATOM 850 N N . LYS A 1 103 ? -21.072 27.800 37.206 1.00 41.56 103 LYS A N 1
ATOM 851 C CA . LYS A 1 103 ? -21.266 29.249 37.225 1.00 41.56 103 LYS A CA 1
ATOM 852 C C . LYS A 1 103 ? -20.266 29.882 38.181 1.00 41.56 103 LYS A C 1
ATOM 854 O O . LYS A 1 103 ? -20.376 29.716 39.386 1.00 41.56 103 LYS A O 1
ATOM 859 N N . GLY A 1 104 ? -19.350 30.638 37.575 1.00 43.00 104 GLY A N 1
ATOM 860 C CA . GLY A 1 104 ? -18.691 31.805 38.151 1.00 43.00 104 GLY A CA 1
ATOM 861 C C . GLY A 1 104 ? -17.615 31.526 39.191 1.00 43.00 104 GLY A C 1
ATOM 862 O O . GLY A 1 104 ? -17.947 31.186 40.315 1.00 43.00 104 GLY A O 1
ATOM 863 N N . SER A 1 105 ? -16.348 31.774 38.838 1.00 40.03 105 SER A N 1
ATOM 864 C CA . SER A 1 105 ? -15.353 32.461 39.696 1.00 40.03 105 SER A CA 1
ATOM 865 C C . SER A 1 105 ? -14.007 32.657 38.979 1.00 40.03 105 SER A C 1
ATOM 867 O O . SER A 1 105 ? -12.963 32.321 39.512 1.00 40.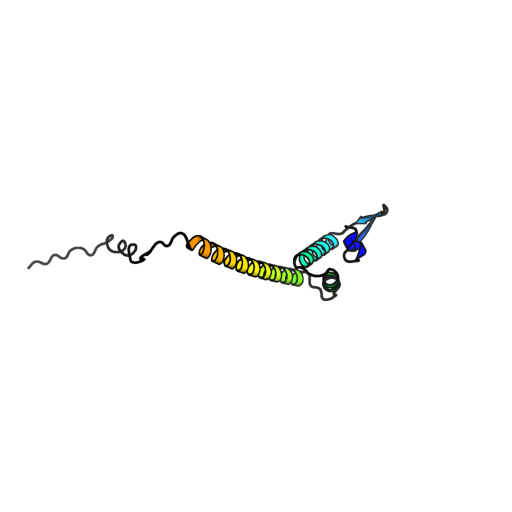03 105 SER A O 1
ATOM 869 N N . VAL A 1 106 ? -14.018 33.208 37.758 1.00 42.28 106 VAL A N 1
ATOM 870 C CA . VAL A 1 106 ? -12.796 33.796 37.149 1.00 42.28 106 VAL A CA 1
ATOM 871 C C . VAL A 1 106 ? -13.030 35.255 36.721 1.00 42.28 106 VAL A C 1
ATOM 873 O O . VAL A 1 106 ? -12.109 36.055 36.659 1.00 42.28 106 VAL A O 1
ATOM 876 N N . LEU A 1 107 ? -14.290 35.678 36.558 1.00 42.94 107 LEU A N 1
ATOM 877 C CA . LEU A 1 107 ? -14.650 37.061 36.207 1.00 42.94 107 LEU A CA 1
ATOM 878 C C . LEU A 1 107 ? -14.787 38.026 37.405 1.00 42.94 107 LEU A C 1
ATOM 880 O O . LEU A 1 107 ? -15.192 39.169 37.214 1.00 42.94 107 LEU A O 1
ATOM 884 N N . LYS A 1 108 ? -14.446 37.610 38.637 1.00 46.28 108 LYS A N 1
ATOM 885 C CA . LYS A 1 108 ? -14.430 38.512 39.811 1.00 46.28 108 LYS A CA 1
ATOM 886 C C . LYS A 1 108 ? -13.064 39.150 40.094 1.00 46.28 108 LYS A C 1
ATOM 888 O O . LYS A 1 108 ? -13.033 40.179 40.760 1.00 46.28 108 LYS A O 1
ATOM 893 N N . GLU A 1 109 ? -11.967 38.630 39.543 1.00 42.19 109 GLU A N 1
ATOM 894 C CA . GLU A 1 109 ? -10.622 39.181 39.792 1.00 42.19 109 GLU A CA 1
ATOM 895 C C . GLU A 1 109 ? -10.234 40.353 38.875 1.00 42.19 109 GLU A C 1
ATOM 897 O O . GLU A 1 109 ? -9.342 41.122 39.216 1.00 42.19 109 GLU A O 1
ATOM 902 N N . ILE A 1 110 ? -10.958 40.595 37.776 1.00 49.97 110 ILE A N 1
ATOM 903 C CA . ILE A 1 110 ? -10.668 41.716 36.854 1.00 49.97 110 ILE A CA 1
ATOM 904 C C . ILE A 1 110 ? -11.201 43.070 37.382 1.00 49.97 110 ILE A C 1
ATOM 906 O O . ILE A 1 110 ? -10.874 44.124 36.845 1.00 49.97 110 ILE A O 1
ATOM 910 N N . ARG A 1 111 ? -11.989 43.094 38.470 1.00 50.59 111 ARG A N 1
ATOM 911 C CA . ARG A 1 111 ? -12.702 44.311 38.915 1.00 50.59 111 ARG A CA 1
ATOM 912 C C . ARG A 1 111 ? -12.101 45.046 40.122 1.00 50.59 111 ARG A C 1
ATOM 914 O O . ARG A 1 111 ? -12.590 46.118 40.455 1.00 50.59 111 ARG A O 1
ATOM 921 N N . MET A 1 112 ? -11.066 44.529 40.785 1.00 53.09 112 MET A N 1
ATOM 922 C CA . MET A 1 112 ? -10.650 45.072 42.096 1.00 53.09 112 MET A CA 1
ATOM 923 C C . MET A 1 112 ? -9.176 45.454 42.226 1.00 53.09 112 MET A C 1
ATOM 925 O O . MET A 1 112 ? -8.710 45.706 43.334 1.00 53.09 112 MET A O 1
ATOM 929 N N . SER A 1 113 ? -8.411 45.563 41.140 1.00 43.34 113 SER A N 1
ATOM 930 C CA . SER A 1 113 ? -7.046 46.080 41.259 1.00 43.34 113 SER A CA 1
ATOM 931 C C . SER A 1 113 ? -6.563 46.776 40.002 1.00 43.34 113 SER A C 1
ATOM 933 O O . SER A 1 113 ? -6.275 46.132 39.001 1.00 43.34 113 SER A O 1
ATOM 935 N N . ARG A 1 114 ? -6.327 48.082 40.179 1.00 40.53 114 ARG A N 1
ATOM 936 C CA . ARG A 1 114 ? -5.548 49.009 39.343 1.00 40.53 114 ARG A CA 1
ATOM 937 C C . ARG A 1 114 ? -6.383 49.700 38.260 1.00 40.53 114 ARG A C 1
ATOM 939 O O . ARG A 1 114 ? -6.831 49.065 37.330 1.00 40.53 114 ARG A O 1
ATOM 946 N N . LYS A 1 115 ? -6.584 51.013 38.262 1.00 44.78 115 LYS A N 1
ATOM 947 C CA . LYS A 1 115 ? -5.977 52.110 39.020 1.00 44.78 115 LYS A CA 1
ATOM 948 C C . LYS A 1 115 ? -6.840 53.351 38.726 1.00 44.78 115 LYS A C 1
ATOM 950 O O . LYS A 1 115 ? -7.175 53.592 37.577 1.00 44.78 115 LYS A O 1
ATOM 955 N N . HIS A 1 116 ? -7.069 54.169 39.750 1.00 45.19 116 HIS A N 1
ATOM 956 C CA . HIS A 1 116 ? -7.079 55.632 39.630 1.00 45.19 116 HIS A CA 1
ATOM 957 C C . HIS A 1 116 ? -8.246 56.277 38.859 1.00 45.19 116 HIS A C 1
ATOM 959 O O . HIS A 1 116 ? -8.038 56.948 37.857 1.00 45.19 116 HIS A O 1
ATOM 965 N N . VAL A 1 117 ? -9.448 56.244 39.437 1.00 46.81 117 VAL A N 1
ATOM 966 C CA . VAL A 1 117 ? -10.228 57.490 39.511 1.00 46.81 117 VAL A CA 1
ATOM 967 C C . VAL A 1 117 ? -10.057 57.986 40.937 1.00 46.81 117 VAL A C 1
ATOM 969 O O . VAL A 1 117 ? -10.641 57.457 41.880 1.00 46.81 117 VAL A O 1
ATOM 972 N N . LYS A 1 118 ? -9.110 58.912 41.094 1.00 49.84 118 LYS A N 1
ATOM 973 C CA . LYS A 1 118 ? -8.900 59.651 42.332 1.00 49.84 118 LYS A CA 1
ATOM 974 C C . LYS A 1 118 ? -10.204 60.363 42.696 1.00 49.84 118 LYS A C 1
ATOM 976 O O . LYS A 1 118 ? -10.759 61.072 41.868 1.00 49.84 118 LYS A O 1
ATOM 981 N N . SER A 1 119 ? -10.610 60.159 43.944 1.00 43.28 119 SER A N 1
ATOM 982 C CA . SER A 1 119 ? -11.080 61.194 44.864 1.00 43.28 119 SER A CA 1
ATOM 983 C C . SER A 1 119 ? -12.068 62.210 44.295 1.00 43.28 119 SER A C 1
ATOM 985 O O . SER A 1 119 ? -11.681 63.240 43.749 1.00 43.28 119 SER A O 1
ATOM 987 N N . GLY A 1 120 ? -13.352 61.960 44.5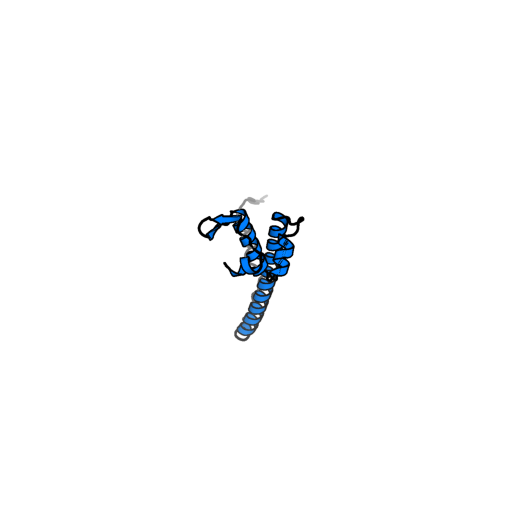39 1.00 47.31 120 GLY A N 1
ATOM 988 C CA . GLY A 1 120 ? -14.253 63.065 44.815 1.00 47.31 120 GLY A CA 1
ATOM 989 C C . GLY A 1 120 ? -13.908 63.644 46.184 1.00 47.31 120 GLY A C 1
ATOM 990 O O . GLY A 1 120 ? -13.891 62.912 47.167 1.00 47.31 120 GLY A O 1
ATOM 991 N N . GLU A 1 121 ? -13.676 64.948 46.243 1.00 44.06 121 GLU A N 1
ATOM 992 C CA . GLU A 1 121 ? -14.013 65.748 47.416 1.00 44.06 121 GLU A CA 1
ATOM 993 C C . GLU A 1 121 ? -14.818 66.955 46.935 1.00 44.06 121 GLU A C 1
ATOM 995 O O . GLU A 1 121 ? -14.315 67.865 46.285 1.00 44.06 121 GLU A O 1
ATOM 1000 N N . ILE A 1 122 ? -16.115 66.897 47.227 1.00 44.72 122 ILE A N 1
ATOM 1001 C CA . ILE A 1 122 ? -17.025 68.035 47.272 1.00 44.72 122 ILE A CA 1
ATOM 1002 C C . ILE A 1 122 ? -16.855 68.657 48.655 1.00 44.72 122 ILE A C 1
ATOM 1004 O O . ILE A 1 122 ? -17.007 67.933 49.642 1.00 44.72 122 ILE A O 1
ATOM 1008 N N . ARG A 1 123 ? -16.670 69.981 48.746 1.00 39.88 123 ARG A N 1
ATOM 1009 C CA . ARG A 1 123 ? -17.273 70.775 49.829 1.00 39.88 123 ARG A CA 1
ATOM 1010 C C . ARG A 1 123 ? -17.236 72.291 49.582 1.00 39.88 123 ARG A C 1
ATOM 1012 O O . ARG A 1 123 ? -16.164 72.877 49.617 1.00 39.88 123 ARG A O 1
ATOM 1019 N N . ARG A 1 124 ? -18.459 72.842 49.544 1.00 40.53 124 ARG A N 1
ATOM 1020 C CA . ARG A 1 124 ? -18.906 74.239 49.727 1.00 40.53 124 ARG A CA 1
ATOM 1021 C C . ARG A 1 124 ? -18.620 75.240 48.618 1.00 40.53 124 ARG A C 1
ATOM 1023 O O . ARG A 1 124 ? -17.444 75.444 48.274 1.00 40.53 124 ARG A O 1
#

Foldseek 3Di:
DVVCVVVPQADAPDQPPVRDGHHDPVSVLSVVLLVLVVVLPDDSVVSSVQVVDPPRDPVVSVVVSVVSVVVVVVVVVVVVVVVVVVVCVVVVVPDDDDDDDPDDDPVPVVPPDDDDPDDDDDDD

Solvent-accessible surface area (backbone atoms only — not comparable to full-atom values): 7992 Å² total; per-residue (Å²): 116,71,72,42,48,74,70,68,71,49,72,62,75,43,71,43,99,87,73,47,77,38,68,45,71,67,46,54,56,49,51,54,52,53,53,52,43,45,76,73,67,50,56,70,70,61,53,42,57,51,67,72,34,94,84,55,49,71,67,60,51,51,52,51,52,50,51,53,50,51,52,53,50,51,54,50,51,53,52,51,53,52,51,50,55,53,49,50,57,60,57,48,78,75,60,84,78,82,83,83,84,90,73,88,86,72,84,69,72,81,77,78,74,88,80,83,85,78,76,90,81,88,83,136

Secondary structure (DSSP, 8-state):
-HHHHHTTSS--SEE-TTSPEEPPHHHHHHHHHHHHHHHTT--HHHHHHHHS-TT--HHHHHHHHHHHHHHHHHHHHHHHHHHHHHHHHHHGGG----------SSTTGGGSS-----------

Nearest PDB structures (foldseek):
  7cla-assembly1_A-2  TM=8.725E-01  e=2.195E-06  Caulobacter vibrioides CB15
  3qao-assembly1_A-2  TM=7.922E-01  e=6.832E-07  Listeria monocytogenes EGD-e
  1jbg-assembly1_A-2  TM=6.686E-01  e=2.126E-07  Bacillus subtilis
  3hh0-assembly1_A  TM=5.775E-01  e=5.995E-05  Bacillus cereus ATCC 14579
  3d71-assembly1_A-2  TM=6.101E-01  e=4.775E-04  Bacillus subtilis

Organism: NCBI:txid2607726

InterPro domains:
  IPR000551 MerR-type HTH domain [PF13411] (2-52)
  IPR000551 MerR-type HTH domain [PS50937] (1-53)
  IPR000551 MerR-type HTH domain [SM00422] (2-54)
  IPR009061 Putative DNA-binding domain superfamily [SSF46955] (1-86)
  IPR047057 MerR transcriptional regulator [PTHR30204] (2-86)

Radius of gyration: 32.97 Å; Cα contacts (8 Å, |Δi|>4): 45; chains: 1; bounding box: 53×91×68 Å